Protein AF-A0A537ASD2-F1 (afdb_monomer_lite)

Sequence (137 aa):
MKRSCRAALFAFLVVATAAYAQGSSRTHFLIARPGMPDPNFRETVVLVTHEEGAEATGVIINRPTNRSLAEMLPSERFKPFKEPIFFGGPVAPQGLFAVFQADKFSGAAVTMLPGLYLAVVPDSIDALLNNPPPKIR

Secondary structure (DSSP, 8-state):
-------------------------EEEEEEPPTT---TTTTT-EEEEEE-TTS--EEEESS-EEEEEHHHHS--GGGTT--SEEE---SS-TT---EEEE-S---SSEEEEETTEEEE-SHHHHHHHHHS--SEE-

Structure (mmCIF, N/CA/C/O backbone):
data_AF-A0A537ASD2-F1
#
_entry.id   AF-A0A537ASD2-F1
#
loop_
_atom_site.group_PDB
_atom_site.id
_atom_site.type_symbol
_atom_site.label_atom_id
_atom_site.label_alt_id
_atom_site.label_comp_id
_atom_site.label_asym_id
_atom_site.label_entity_id
_atom_site.label_seq_id
_atom_site.pdbx_PDB_ins_code
_atom_site.Cartn_x
_atom_site.Cartn_y
_atom_site.Cartn_z
_atom_site.occupancy
_atom_site.B_iso_or_equiv
_atom_site.auth_seq_id
_atom_site.auth_comp_id
_atom_site.auth_asym_id
_atom_site.auth_atom_id
_atom_site.pdbx_PDB_model_num
ATOM 1 N N . MET A 1 1 ? 10.906 -2.356 -82.738 1.00 46.78 1 MET A N 1
ATOM 2 C CA . MET A 1 1 ? 10.949 -3.531 -81.837 1.00 46.78 1 MET A CA 1
ATOM 3 C C . MET A 1 1 ? 12.042 -3.322 -80.799 1.00 46.78 1 MET A C 1
ATOM 5 O O . MET A 1 1 ? 13.197 -3.306 -81.192 1.00 46.78 1 MET A O 1
ATOM 9 N N . LYS A 1 2 ? 11.673 -3.096 -79.530 1.00 40.41 2 LYS A N 1
ATOM 10 C CA . LYS A 1 2 ? 12.451 -3.358 -78.297 1.00 40.41 2 LYS A CA 1
ATOM 11 C C . LYS A 1 2 ? 11.605 -2.857 -77.120 1.00 40.41 2 LYS A C 1
ATOM 13 O O . LYS A 1 2 ? 11.564 -1.670 -76.821 1.00 40.41 2 LYS A O 1
ATOM 18 N N . ARG A 1 3 ? 10.829 -3.774 -76.539 1.00 46.44 3 ARG A N 1
ATOM 19 C CA . ARG A 1 3 ? 10.099 -3.579 -75.282 1.00 46.44 3 ARG A CA 1
ATOM 20 C C . ARG A 1 3 ? 11.123 -3.783 -74.167 1.00 46.44 3 ARG A C 1
ATOM 22 O O . ARG A 1 3 ? 11.735 -4.843 -74.139 1.00 46.44 3 ARG A O 1
ATOM 29 N N . SER A 1 4 ? 11.327 -2.808 -73.284 1.00 52.66 4 SER A N 1
ATOM 30 C CA . SER A 1 4 ? 12.098 -3.039 -72.060 1.00 52.66 4 SER A CA 1
ATOM 31 C C . SER A 1 4 ? 11.333 -2.514 -70.859 1.00 52.66 4 SER A C 1
ATOM 33 O O . SER A 1 4 ? 11.207 -1.315 -70.626 1.00 52.66 4 SER A O 1
ATOM 35 N N . CYS A 1 5 ? 10.796 -3.496 -70.151 1.00 46.16 5 CYS A N 1
ATOM 36 C CA . CYS A 1 5 ? 10.162 -3.469 -68.852 1.00 46.16 5 CYS A CA 1
ATOM 37 C C . CYS A 1 5 ? 11.026 -2.702 -67.836 1.00 46.16 5 CYS A C 1
ATOM 39 O O . CYS A 1 5 ? 12.181 -3.060 -67.614 1.00 46.16 5 CYS A O 1
ATOM 41 N N . ARG A 1 6 ? 10.478 -1.655 -67.209 1.00 47.34 6 ARG A N 1
ATOM 42 C CA . ARG A 1 6 ? 11.041 -1.072 -65.985 1.00 47.34 6 ARG A CA 1
ATOM 43 C C . ARG A 1 6 ? 10.291 -1.685 -64.809 1.00 47.34 6 ARG A C 1
ATOM 45 O O . ARG A 1 6 ? 9.137 -1.348 -64.569 1.00 47.34 6 ARG A O 1
ATOM 52 N N . ALA A 1 7 ? 10.935 -2.638 -64.143 1.00 46.59 7 ALA A N 1
ATOM 53 C CA . ALA A 1 7 ? 10.437 -3.240 -62.916 1.00 46.59 7 ALA A CA 1
ATOM 54 C C . ALA A 1 7 ? 10.425 -2.183 -61.801 1.00 46.59 7 ALA A C 1
ATOM 56 O O . ALA A 1 7 ? 11.448 -1.560 -61.516 1.00 46.59 7 ALA A O 1
ATOM 57 N N . ALA A 1 8 ? 9.257 -1.965 -61.201 1.00 53.47 8 ALA A N 1
ATOM 58 C CA . ALA A 1 8 ? 9.104 -1.156 -60.003 1.00 53.47 8 ALA A CA 1
ATOM 59 C C . ALA A 1 8 ? 9.612 -1.966 -58.803 1.00 53.47 8 ALA A C 1
ATOM 61 O O . ALA A 1 8 ? 9.016 -2.976 -58.435 1.00 53.47 8 ALA A O 1
ATOM 62 N N . LEU A 1 9 ? 10.723 -1.536 -58.210 1.00 46.03 9 LEU A N 1
ATOM 63 C CA . LEU A 1 9 ? 11.235 -2.099 -56.967 1.00 46.03 9 LEU A CA 1
ATOM 64 C C . LEU A 1 9 ? 10.634 -1.296 -55.803 1.00 46.03 9 LEU A C 1
ATOM 66 O O . LEU A 1 9 ? 11.193 -0.288 -55.378 1.00 46.03 9 LEU A O 1
ATOM 70 N N . PHE A 1 10 ? 9.457 -1.702 -55.325 1.00 47.62 10 PHE A N 1
ATOM 71 C CA . PHE A 1 10 ? 8.917 -1.210 -54.056 1.00 47.62 10 PHE A CA 1
ATOM 72 C C . PHE A 1 10 ? 9.695 -1.881 -52.920 1.00 47.62 10 PHE A C 1
ATOM 74 O O . PHE A 1 10 ? 9.474 -3.049 -52.605 1.00 47.62 10 PHE A O 1
ATOM 81 N N . ALA A 1 11 ? 10.637 -1.152 -52.324 1.00 50.00 11 ALA A N 1
ATOM 82 C CA . ALA A 1 11 ? 11.301 -1.572 -51.099 1.00 50.00 11 ALA A CA 1
ATOM 83 C C . ALA A 1 11 ? 10.297 -1.477 -49.939 1.00 50.00 11 ALA A C 1
ATOM 85 O O . ALA A 1 11 ? 10.040 -0.400 -49.404 1.00 50.00 11 ALA A O 1
ATOM 86 N N . PHE A 1 12 ? 9.689 -2.607 -49.582 1.00 47.50 12 PHE A N 1
ATOM 87 C CA . PHE A 1 12 ? 8.867 -2.731 -48.383 1.00 47.50 12 PHE A CA 1
ATOM 88 C C . PHE A 1 12 ? 9.813 -2.789 -47.176 1.00 47.50 12 PHE A C 1
ATOM 90 O O . PHE A 1 12 ? 10.392 -3.830 -46.869 1.00 47.50 12 PHE A O 1
ATOM 97 N N . LEU A 1 13 ? 10.035 -1.645 -46.530 1.00 53.75 13 LEU A N 1
ATOM 98 C CA . LEU A 1 13 ? 10.796 -1.570 -45.288 1.00 53.75 13 LEU A CA 1
ATOM 99 C C . LEU A 1 13 ? 9.909 -2.132 -44.172 1.00 53.75 13 LEU A C 1
ATOM 101 O O . LEU A 1 13 ? 9.059 -1.435 -43.623 1.00 53.75 13 LEU A O 1
ATOM 105 N N . VAL A 1 14 ? 10.054 -3.427 -43.890 1.00 52.94 14 VAL A N 1
ATOM 106 C CA . VAL A 1 14 ? 9.419 -4.069 -42.737 1.00 52.94 14 VAL A CA 1
ATOM 107 C C . VAL A 1 14 ? 10.034 -3.445 -41.487 1.00 52.94 14 VAL A C 1
ATOM 109 O O . VAL A 1 14 ? 11.154 -3.771 -41.100 1.00 52.94 14 VAL A O 1
ATOM 112 N N . VAL A 1 15 ? 9.316 -2.504 -40.875 1.00 55.97 15 VAL A N 1
ATOM 113 C CA . VAL A 1 15 ? 9.634 -2.005 -39.537 1.00 55.97 15 VAL A CA 1
ATOM 114 C C . VAL A 1 15 ? 9.416 -3.177 -38.586 1.00 55.97 15 VAL A C 1
ATOM 116 O O . VAL A 1 15 ? 8.282 -3.522 -38.262 1.00 55.97 15 VAL A O 1
ATOM 119 N N . ALA A 1 16 ? 10.504 -3.836 -38.188 1.00 51.69 16 ALA A N 1
ATOM 120 C CA . ALA A 1 16 ? 10.473 -4.831 -37.132 1.00 51.69 16 ALA A CA 1
ATOM 121 C C . ALA A 1 16 ? 10.084 -4.117 -35.833 1.00 51.69 16 ALA A C 1
ATOM 123 O O . ALA A 1 16 ? 10.910 -3.485 -35.177 1.00 51.69 16 ALA A O 1
ATOM 124 N N . THR A 1 17 ? 8.806 -4.181 -35.470 1.00 53.69 17 THR A N 1
ATOM 125 C CA . THR A 1 17 ? 8.381 -3.860 -34.114 1.00 53.69 17 THR A CA 1
ATOM 126 C C . THR A 1 17 ? 9.008 -4.913 -33.214 1.00 53.69 17 THR A C 1
ATOM 128 O O . THR A 1 17 ? 8.551 -6.057 -33.187 1.00 53.69 17 THR A O 1
ATOM 131 N N . ALA A 1 18 ? 10.085 -4.554 -32.517 1.00 53.31 18 ALA A N 1
ATOM 132 C CA . ALA A 1 18 ? 10.546 -5.324 -31.378 1.00 53.31 18 ALA A CA 1
ATOM 133 C C . ALA A 1 18 ? 9.368 -5.395 -30.400 1.00 53.31 18 ALA A C 1
ATOM 135 O O . ALA A 1 18 ? 9.037 -4.418 -29.728 1.00 53.31 18 ALA A O 1
ATOM 136 N N . ALA A 1 19 ? 8.673 -6.531 -30.389 1.00 49.62 19 ALA A N 1
ATOM 137 C CA . ALA A 1 19 ? 7.770 -6.865 -29.313 1.00 49.62 19 ALA A CA 1
ATOM 138 C C . ALA A 1 19 ? 8.660 -6.979 -28.077 1.00 49.62 19 ALA A C 1
ATOM 140 O O . ALA A 1 19 ? 9.375 -7.965 -27.912 1.00 49.62 19 ALA A O 1
ATOM 141 N N . TYR A 1 20 ? 8.694 -5.922 -27.264 1.00 44.59 20 TYR A N 1
ATOM 142 C CA . TYR A 1 20 ? 9.254 -6.007 -25.927 1.00 44.59 20 TYR A CA 1
ATOM 143 C C . TYR A 1 20 ? 8.546 -7.175 -25.258 1.00 44.59 20 TYR A C 1
ATOM 145 O O . TYR A 1 20 ? 7.329 -7.124 -25.065 1.00 44.59 20 TYR A O 1
ATOM 153 N N . ALA A 1 21 ? 9.296 -8.239 -24.975 1.00 47.03 21 ALA A N 1
ATOM 154 C CA . ALA A 1 21 ? 8.838 -9.296 -24.102 1.00 47.03 21 ALA A CA 1
ATOM 155 C C . ALA A 1 21 ? 8.421 -8.606 -22.804 1.00 47.03 21 ALA A C 1
ATOM 157 O O . ALA A 1 21 ? 9.257 -8.118 -22.049 1.00 47.03 21 ALA A O 1
ATOM 158 N N . GLN A 1 22 ? 7.114 -8.462 -22.605 1.00 53.41 22 GLN A N 1
ATOM 159 C CA . GLN A 1 22 ? 6.586 -8.119 -21.303 1.00 53.41 22 GLN A CA 1
ATOM 160 C C . GLN A 1 22 ? 6.948 -9.325 -20.443 1.00 53.41 22 GLN A C 1
ATOM 162 O O . GLN A 1 22 ? 6.395 -10.406 -20.656 1.00 53.41 22 GLN A O 1
ATOM 167 N N . GLY A 1 23 ? 7.944 -9.174 -19.565 1.00 55.97 23 GLY A N 1
ATOM 168 C CA . GLY A 1 23 ? 8.212 -10.160 -18.527 1.00 55.97 23 GLY A CA 1
ATOM 169 C C . GLY A 1 23 ? 6.874 -10.506 -17.889 1.00 55.97 23 GLY A C 1
ATOM 170 O O . GLY A 1 23 ? 6.109 -9.614 -17.519 1.00 55.97 23 GLY A O 1
ATOM 171 N N . SER A 1 24 ? 6.516 -11.788 -17.890 1.00 61.75 24 SER A N 1
ATOM 172 C CA . SER A 1 24 ? 5.211 -12.226 -17.405 1.00 61.75 24 SER A CA 1
ATOM 173 C C . SER A 1 24 ? 5.197 -12.107 -15.881 1.00 61.75 24 SER A C 1
ATOM 175 O O . SER A 1 24 ? 5.379 -13.111 -15.191 1.00 61.75 24 SER A O 1
ATOM 177 N N . SER A 1 25 ? 4.982 -10.905 -15.338 1.00 68.00 25 SER A N 1
ATOM 178 C CA . SER A 1 25 ? 4.753 -10.762 -13.904 1.00 68.00 25 SER A CA 1
ATOM 179 C C . SER A 1 25 ? 3.436 -11.450 -13.552 1.00 68.00 25 SER A C 1
ATOM 181 O O . SER A 1 25 ? 2.400 -11.265 -14.200 1.00 68.00 25 SER A O 1
ATOM 183 N N . ARG A 1 26 ? 3.489 -12.345 -12.566 1.00 86.25 26 ARG A N 1
ATOM 184 C CA . ARG A 1 26 ? 2.307 -13.059 -12.090 1.00 86.25 26 ARG A CA 1
ATOM 185 C C . ARG A 1 26 ? 1.819 -12.401 -10.819 1.00 86.25 26 ARG A C 1
ATOM 187 O O . ARG A 1 26 ? 2.432 -12.557 -9.762 1.00 86.25 26 ARG A O 1
ATOM 194 N N . THR A 1 27 ? 0.684 -11.727 -10.928 1.00 93.25 27 THR A N 1
ATOM 195 C CA . THR A 1 27 ? 0.063 -11.046 -9.796 1.00 93.25 27 THR A CA 1
ATOM 196 C C . THR A 1 27 ? -1.124 -11.824 -9.267 1.00 93.25 27 THR A C 1
ATOM 198 O O . THR A 1 27 ? -1.999 -12.243 -10.022 1.00 93.25 27 THR A O 1
ATOM 201 N N . HIS A 1 28 ? -1.152 -12.009 -7.953 1.00 94.75 28 HIS A N 1
ATOM 202 C CA . HIS A 1 28 ? -2.179 -12.759 -7.249 1.00 94.75 28 HIS A CA 1
ATOM 203 C C . HIS A 1 28 ? -2.673 -11.980 -6.035 1.00 94.75 28 HIS A C 1
ATOM 205 O O . HIS A 1 28 ? -1.915 -11.267 -5.376 1.00 94.75 28 HIS A O 1
A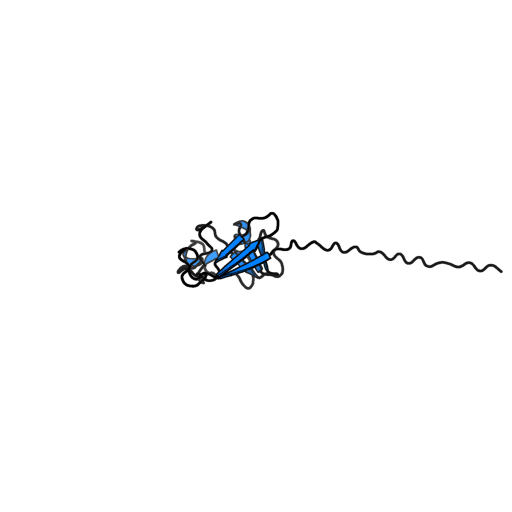TOM 211 N N . PHE A 1 29 ? -3.943 -12.188 -5.701 1.00 96.31 29 PHE A N 1
ATOM 212 C CA . PHE A 1 29 ? -4.461 -11.871 -4.378 1.00 96.31 29 PHE A CA 1
ATOM 213 C C . PHE A 1 29 ? -4.389 -13.125 -3.513 1.00 96.31 29 PHE A C 1
ATOM 215 O O . PHE A 1 29 ? -4.984 -14.150 -3.846 1.00 96.31 29 PHE A O 1
ATOM 222 N N . LEU A 1 30 ? -3.680 -13.040 -2.394 1.00 97.06 30 LEU A N 1
ATOM 223 C CA . LEU A 1 30 ? -3.695 -14.068 -1.363 1.00 97.06 30 LEU A CA 1
ATOM 224 C C . LEU A 1 30 ? -4.722 -13.668 -0.309 1.00 97.06 30 LEU A C 1
ATOM 226 O O . LEU A 1 30 ? -4.567 -12.650 0.365 1.00 97.06 30 LEU A O 1
ATOM 230 N N . ILE A 1 31 ? -5.782 -14.463 -0.184 1.00 98.12 31 ILE A N 1
ATOM 231 C CA . ILE A 1 31 ? -6.855 -14.232 0.784 1.00 98.12 31 ILE A CA 1
ATOM 232 C C . ILE A 1 31 ? -6.642 -15.176 1.961 1.00 98.12 31 ILE A C 1
ATOM 234 O O . ILE A 1 31 ? -6.595 -16.397 1.795 1.00 98.12 31 ILE A O 1
ATOM 238 N N . ALA A 1 32 ? -6.518 -14.608 3.157 1.00 98.06 32 ALA A N 1
ATOM 239 C CA . ALA A 1 32 ? -6.398 -15.388 4.373 1.00 98.06 32 ALA A CA 1
ATOM 240 C C . ALA A 1 32 ? -7.661 -16.223 4.598 1.00 98.06 32 ALA A C 1
ATOM 242 O O . ALA A 1 32 ? -8.785 -15.715 4.574 1.00 98.06 32 ALA A O 1
ATOM 243 N N . ARG A 1 33 ? -7.475 -17.518 4.859 1.00 97.56 33 ARG A N 1
ATOM 244 C CA . ARG A 1 33 ? -8.589 -18.389 5.239 1.00 97.56 33 ARG A CA 1
ATOM 245 C C . ARG A 1 33 ? -9.177 -17.960 6.596 1.00 97.56 33 ARG A C 1
ATOM 247 O O . ARG A 1 33 ? -8.417 -17.503 7.460 1.00 97.56 33 ARG A O 1
ATOM 254 N N . PRO A 1 34 ? -10.481 -18.181 6.841 1.00 96.31 34 PRO A N 1
ATOM 255 C CA . PRO A 1 34 ? -11.059 -18.022 8.173 1.00 96.31 34 PRO A CA 1
ATOM 256 C C . PRO A 1 34 ? -10.277 -18.826 9.223 1.00 96.31 34 PRO A C 1
ATOM 258 O O . PRO A 1 34 ? -9.888 -19.969 8.976 1.00 96.31 34 PRO A O 1
ATOM 261 N N . GLY A 1 35 ? -10.012 -18.220 10.383 1.00 95.06 35 GLY A N 1
ATOM 262 C CA . GLY A 1 35 ? -9.246 -18.858 11.460 1.00 95.06 35 GLY A CA 1
ATOM 263 C C . GLY A 1 35 ? -7.745 -19.023 11.184 1.00 95.06 35 GLY A C 1
ATOM 264 O O . GLY A 1 35 ? -7.101 -19.856 11.819 1.00 95.06 35 GLY A O 1
ATOM 265 N N . MET A 1 36 ? -7.164 -18.276 10.234 1.00 97.06 36 MET A N 1
ATOM 266 C CA . MET A 1 36 ? -5.710 -18.239 10.038 1.00 97.06 36 MET A CA 1
ATOM 267 C C . MET A 1 36 ? -4.994 -17.849 11.351 1.00 97.06 36 MET A C 1
ATOM 269 O O . MET A 1 36 ? -5.257 -16.765 11.873 1.00 97.06 36 MET A O 1
ATOM 273 N N . PRO A 1 37 ? -4.106 -18.712 11.893 1.00 96.31 37 PRO A N 1
ATOM 274 C CA . PRO A 1 37 ? -3.543 -18.520 13.230 1.00 96.31 37 PRO A CA 1
ATOM 275 C C . PRO A 1 37 ? -2.414 -17.487 13.272 1.00 96.31 37 PRO A C 1
ATOM 277 O O . PRO A 1 37 ? -2.135 -16.945 14.339 1.00 96.31 37 PRO A O 1
ATOM 280 N N . ASP A 1 38 ? -1.761 -17.214 12.138 1.00 96.56 38 ASP A N 1
ATOM 281 C CA . ASP A 1 38 ? -0.685 -16.227 12.081 1.00 96.56 38 ASP A CA 1
ATOM 282 C C . ASP A 1 38 ? -1.257 -14.815 12.306 1.00 96.56 38 ASP A C 1
ATOM 284 O O . ASP A 1 38 ? -2.051 -14.332 11.487 1.00 96.56 38 ASP A O 1
ATOM 288 N N . PRO A 1 39 ? -0.861 -14.118 13.387 1.00 94.62 39 PRO A N 1
ATOM 289 C CA . PRO A 1 39 ? -1.380 -12.793 13.691 1.00 94.62 39 PRO A CA 1
ATOM 290 C C . PRO A 1 39 ? -1.035 -11.750 12.623 1.00 94.62 39 PRO A C 1
ATOM 292 O O . PRO A 1 39 ? -1.776 -10.774 12.490 1.00 94.62 39 PRO A O 1
ATOM 295 N N . ASN A 1 40 ? 0.034 -11.951 11.849 1.00 95.19 40 ASN A N 1
ATOM 296 C CA . ASN A 1 40 ? 0.429 -11.055 10.768 1.00 95.19 40 ASN A CA 1
ATOM 297 C C . ASN A 1 40 ? -0.498 -11.173 9.557 1.00 95.19 40 ASN A C 1
ATOM 299 O O . ASN A 1 40 ? -0.677 -10.185 8.852 1.00 95.19 40 ASN A O 1
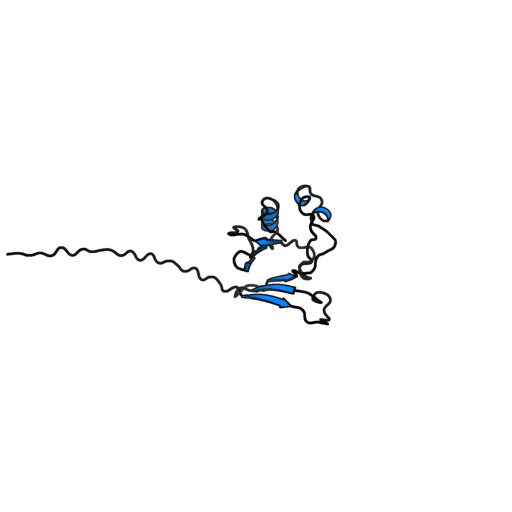ATOM 303 N N . PHE A 1 41 ? -1.141 -12.323 9.340 1.00 96.62 41 PHE A N 1
ATOM 304 C CA . PHE A 1 41 ? -1.924 -12.595 8.126 1.00 96.62 41 PHE A CA 1
ATOM 305 C C . PHE A 1 41 ? -3.386 -12.974 8.387 1.00 96.62 41 PHE A C 1
ATOM 307 O O . PHE A 1 41 ? -4.146 -13.179 7.446 1.00 96.62 41 PHE A O 1
ATOM 314 N N . ARG A 1 42 ? -3.844 -13.021 9.643 1.00 96.81 42 ARG A N 1
ATOM 315 C CA . ARG A 1 42 ? -5.279 -13.184 9.922 1.00 96.81 42 ARG A CA 1
ATOM 316 C C . ARG A 1 42 ? -6.104 -12.090 9.243 1.00 96.81 42 ARG A C 1
ATOM 318 O O . ARG A 1 42 ? -5.768 -10.906 9.332 1.00 96.81 42 ARG A O 1
ATOM 325 N N . GLU A 1 43 ? -7.170 -12.515 8.567 1.00 96.69 43 GLU A N 1
ATOM 326 C CA . GLU A 1 43 ? -8.136 -11.638 7.891 1.00 96.69 43 GLU A CA 1
ATOM 327 C C . GLU A 1 43 ? -7.508 -10.706 6.834 1.00 96.69 43 GLU A C 1
ATOM 329 O O . GLU A 1 43 ? -8.088 -9.682 6.482 1.00 96.69 43 GLU A O 1
ATOM 334 N N . THR A 1 44 ? -6.322 -11.032 6.303 1.00 98.25 44 THR A N 1
ATOM 335 C CA . THR A 1 44 ? -5.664 -10.192 5.292 1.00 98.25 44 THR A CA 1
ATOM 336 C C . THR A 1 44 ? -6.021 -10.573 3.868 1.00 98.25 44 THR A C 1
ATOM 338 O O . THR A 1 44 ? -6.174 -11.749 3.537 1.00 98.25 44 THR A O 1
ATOM 341 N N . VAL A 1 45 ? -6.002 -9.566 3.006 1.00 97.94 45 VAL A N 1
ATOM 342 C CA . VAL A 1 45 ? -5.819 -9.700 1.565 1.00 97.94 45 VAL A CA 1
ATOM 343 C C . VAL A 1 45 ? -4.441 -9.138 1.233 1.00 97.94 45 VAL A C 1
ATOM 345 O O . VAL A 1 45 ? -4.163 -7.970 1.515 1.00 97.94 45 VAL A O 1
ATOM 348 N N . VAL A 1 46 ? -3.578 -9.969 0.651 1.00 97.19 46 VAL A N 1
ATOM 349 C CA . VAL A 1 46 ? -2.230 -9.582 0.216 1.00 97.19 46 VAL A CA 1
ATOM 350 C C . VAL A 1 46 ? -2.204 -9.524 -1.303 1.00 97.19 46 VAL A C 1
ATOM 352 O O . VAL A 1 46 ? -2.544 -10.505 -1.960 1.00 97.19 46 VAL A O 1
ATOM 355 N N . LEU A 1 47 ? -1.790 -8.395 -1.865 1.00 96.38 47 LEU A N 1
ATOM 356 C CA . LEU A 1 47 ? -1.488 -8.282 -3.287 1.00 96.38 47 LEU A CA 1
ATOM 357 C C . LEU A 1 47 ? -0.020 -8.657 -3.493 1.00 96.38 47 LEU A C 1
ATOM 359 O O . LEU A 1 47 ? 0.855 -7.986 -2.951 1.00 96.38 47 LEU A O 1
ATOM 363 N N . VAL A 1 48 ? 0.240 -9.725 -4.246 1.00 95.12 48 VAL A N 1
ATOM 364 C CA . VAL A 1 48 ? 1.583 -10.267 -4.489 1.00 95.12 48 VAL A CA 1
ATOM 365 C C . VAL A 1 48 ? 1.880 -10.252 -5.974 1.00 95.12 48 VAL A C 1
ATOM 367 O O . VAL A 1 48 ? 1.058 -10.714 -6.757 1.00 95.12 48 VAL A O 1
ATOM 370 N N . THR A 1 49 ? 3.060 -9.776 -6.352 1.00 92.88 49 THR A N 1
ATOM 371 C CA . THR A 1 49 ? 3.601 -9.873 -7.710 1.00 92.88 49 THR A CA 1
ATOM 372 C C . THR A 1 49 ? 4.952 -10.574 -7.679 1.00 92.88 49 THR A C 1
ATOM 374 O O . THR A 1 49 ? 5.722 -10.436 -6.726 1.00 92.88 49 THR A O 1
ATOM 377 N N . HIS A 1 50 ? 5.225 -11.360 -8.712 1.00 88.69 50 HIS A N 1
ATOM 378 C CA . HIS A 1 50 ? 6.499 -12.036 -8.902 1.00 88.69 50 HIS A CA 1
ATOM 379 C C . HIS A 1 50 ? 6.856 -12.016 -10.385 1.00 88.69 50 HIS A C 1
ATOM 381 O O . HIS A 1 50 ? 6.066 -12.450 -11.228 1.00 88.69 50 HIS A O 1
ATOM 387 N N . GLU A 1 51 ? 8.051 -11.523 -10.679 1.00 82.94 51 GLU A N 1
ATOM 388 C CA . GLU A 1 51 ? 8.689 -11.616 -11.987 1.00 82.94 51 GLU A CA 1
ATOM 389 C C . GLU A 1 51 ? 9.732 -12.738 -11.955 1.00 82.94 51 GLU A C 1
ATOM 391 O O . GLU A 1 51 ? 10.348 -12.994 -10.921 1.00 82.94 51 GLU A O 1
ATOM 396 N N . GLU A 1 52 ? 9.918 -13.440 -13.072 1.00 79.25 52 GLU A N 1
ATOM 397 C CA . GLU A 1 52 ? 10.899 -14.524 -13.143 1.00 79.25 52 GLU A CA 1
ATOM 398 C C . GLU A 1 52 ? 12.315 -14.006 -12.852 1.00 79.25 52 GLU A C 1
ATOM 400 O O . GLU A 1 52 ? 12.802 -13.086 -13.502 1.00 79.25 52 GLU A O 1
ATOM 405 N N . GLY A 1 53 ? 12.982 -14.612 -11.865 1.00 78.50 53 GLY A N 1
ATOM 406 C CA . GLY A 1 53 ? 14.325 -14.207 -11.437 1.00 78.50 53 GLY A CA 1
ATOM 407 C C . GLY A 1 53 ? 14.358 -13.056 -10.425 1.00 78.50 53 GLY A C 1
ATOM 408 O O . GLY A 1 53 ? 15.449 -12.666 -10.014 1.00 78.50 53 GLY A O 1
ATOM 409 N N . ALA A 1 54 ? 13.201 -12.546 -9.993 1.00 80.19 54 ALA A N 1
ATOM 410 C CA . ALA A 1 54 ? 13.080 -11.556 -8.926 1.00 80.19 54 ALA A CA 1
ATOM 411 C C . ALA A 1 54 ? 12.446 -12.158 -7.663 1.00 80.19 54 ALA A C 1
ATOM 413 O O . ALA A 1 54 ? 11.786 -13.195 -7.700 1.00 80.19 54 ALA A O 1
ATOM 414 N N . GLU A 1 55 ? 12.618 -11.491 -6.522 1.00 83.62 55 GLU A N 1
ATOM 415 C CA . GLU A 1 55 ? 11.902 -11.868 -5.304 1.00 83.62 55 GLU A CA 1
ATOM 416 C C . GLU A 1 55 ? 10.417 -11.500 -5.407 1.00 83.62 55 GLU A C 1
ATOM 418 O O . GLU A 1 55 ? 10.038 -10.443 -5.924 1.00 83.62 55 GLU A O 1
ATOM 423 N N . ALA A 1 56 ? 9.554 -12.372 -4.883 1.00 88.62 56 ALA A N 1
ATOM 424 C CA . ALA A 1 56 ? 8.135 -12.071 -4.786 1.00 88.62 56 ALA A CA 1
ATOM 425 C C . ALA A 1 56 ? 7.921 -10.892 -3.829 1.00 88.62 56 ALA A 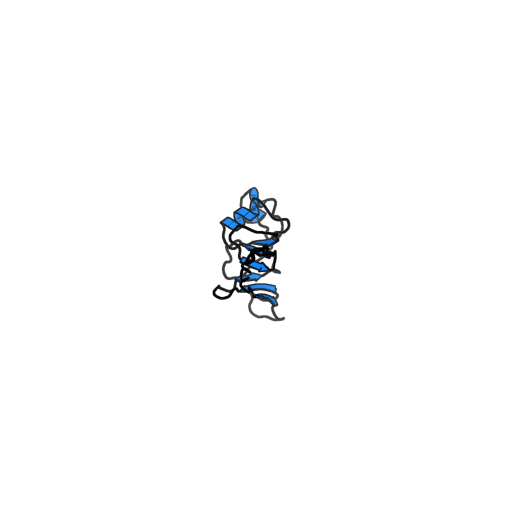C 1
ATOM 427 O O . ALA A 1 56 ? 8.359 -10.917 -2.680 1.00 88.62 56 ALA A O 1
ATOM 428 N N . THR A 1 57 ? 7.204 -9.874 -4.294 1.00 91.69 57 THR A N 1
ATOM 429 C CA . THR A 1 57 ? 6.884 -8.685 -3.504 1.00 91.69 57 THR A CA 1
ATOM 430 C C . THR A 1 57 ? 5.400 -8.686 -3.173 1.00 91.69 57 THR A C 1
ATOM 432 O O . THR A 1 57 ? 4.565 -8.873 -4.059 1.00 91.69 57 THR A O 1
ATOM 435 N N . GLY A 1 58 ? 5.063 -8.474 -1.900 1.00 93.06 58 GLY A N 1
ATOM 436 C CA . GLY A 1 58 ? 3.688 -8.511 -1.414 1.00 93.06 58 GLY A CA 1
ATOM 437 C C . GLY A 1 58 ? 3.366 -7.385 -0.441 1.00 93.06 58 GLY A C 1
ATOM 438 O O . GLY A 1 58 ? 4.204 -7.019 0.379 1.00 93.06 58 GLY A O 1
ATOM 439 N N . VAL A 1 59 ? 2.139 -6.867 -0.512 1.00 95.81 59 VAL A N 1
ATOM 440 C CA . VAL A 1 59 ? 1.626 -5.841 0.406 1.00 95.81 59 VAL A CA 1
ATOM 441 C C . VAL A 1 59 ? 0.208 -6.180 0.864 1.00 95.81 59 VAL A C 1
ATOM 443 O O . VAL A 1 59 ? -0.643 -6.574 0.062 1.00 95.81 59 VAL A O 1
ATOM 446 N N . ILE A 1 60 ? -0.057 -6.056 2.165 1.00 97.06 60 ILE A N 1
ATOM 447 C CA . ILE A 1 60 ? -1.404 -6.183 2.737 1.00 97.06 60 ILE A CA 1
ATOM 448 C C . ILE A 1 60 ? -2.207 -4.922 2.390 1.00 97.06 60 ILE A C 1
ATOM 450 O O . ILE A 1 60 ? -1.798 -3.811 2.718 1.00 97.06 60 ILE A O 1
ATOM 454 N N . ILE A 1 61 ? -3.375 -5.091 1.763 1.00 95.88 61 ILE A N 1
ATOM 455 C CA . ILE A 1 61 ? -4.178 -3.974 1.219 1.00 95.88 61 ILE A CA 1
ATOM 456 C C . ILE A 1 61 ? -5.471 -3.685 1.990 1.00 95.88 61 ILE A C 1
ATOM 458 O O . ILE A 1 61 ? -6.218 -2.782 1.626 1.00 95.88 61 ILE A O 1
ATOM 462 N N . ASN A 1 62 ? -5.774 -4.450 3.040 1.00 96.88 62 ASN A N 1
ATOM 463 C CA . ASN A 1 62 ? -7.037 -4.350 3.781 1.00 96.88 62 ASN A CA 1
ATOM 464 C C . ASN A 1 62 ? -6.849 -4.170 5.296 1.00 96.88 62 ASN A C 1
ATOM 466 O O . ASN A 1 62 ? -7.757 -4.468 6.068 1.00 96.88 62 ASN A O 1
ATOM 470 N N . ARG A 1 63 ? -5.676 -3.697 5.730 1.00 96.25 63 ARG A N 1
ATOM 471 C CA . ARG A 1 63 ? -5.374 -3.469 7.146 1.00 96.25 63 ARG A CA 1
ATOM 472 C C . ARG A 1 63 ? -4.999 -2.006 7.406 1.00 96.25 63 ARG A C 1
ATOM 474 O O . ARG A 1 63 ? -3.808 -1.698 7.498 1.00 96.25 63 ARG A O 1
ATOM 481 N N . PRO A 1 64 ? -5.990 -1.102 7.506 1.00 96.19 64 PRO A N 1
ATOM 482 C CA . PRO A 1 64 ? -5.727 0.277 7.884 1.00 96.19 64 PRO A CA 1
ATOM 483 C C . PRO A 1 64 ? -5.187 0.342 9.316 1.00 96.19 64 PRO A C 1
ATOM 485 O O . PRO A 1 64 ? -5.537 -0.464 10.180 1.00 96.19 64 PRO A O 1
ATOM 488 N N . THR A 1 65 ? -4.322 1.315 9.560 1.00 94.06 65 THR A N 1
ATOM 489 C CA . THR A 1 65 ? -3.870 1.690 10.900 1.00 94.06 65 THR A CA 1
ATOM 490 C C . THR A 1 65 ? -4.764 2.798 11.464 1.00 94.06 65 THR A C 1
ATOM 492 O O . THR A 1 65 ? -5.678 3.276 10.800 1.00 94.06 65 THR A O 1
ATOM 495 N N . ASN A 1 66 ? -4.492 3.243 12.691 1.00 95.12 66 ASN A N 1
ATOM 496 C CA . ASN A 1 66 ? -5.201 4.374 13.305 1.00 95.12 66 ASN A CA 1
ATOM 497 C C . ASN A 1 66 ? -4.469 5.710 13.109 1.00 95.12 66 ASN A C 1
ATOM 499 O O . ASN A 1 66 ? -4.748 6.665 13.828 1.00 95.12 66 ASN A O 1
ATOM 503 N N . ARG A 1 67 ? -3.477 5.759 12.214 1.00 93.81 67 ARG A N 1
ATOM 504 C CA . ARG A 1 67 ? -2.613 6.920 11.998 1.00 93.81 67 ARG A CA 1
ATOM 505 C C . ARG A 1 67 ? -2.591 7.279 10.521 1.00 93.81 67 ARG A C 1
ATOM 507 O O . ARG A 1 67 ? -2.610 6.402 9.659 1.00 93.81 67 ARG A O 1
ATOM 514 N N . SER A 1 68 ? -2.525 8.570 10.237 1.00 93.88 68 SER A N 1
ATOM 515 C CA . SER A 1 68 ? -2.298 9.088 8.888 1.00 93.88 68 SER A CA 1
ATOM 516 C C . SER A 1 68 ? -0.832 9.474 8.689 1.00 93.88 68 SER A C 1
ATOM 518 O O . SER A 1 68 ? -0.082 9.633 9.658 1.00 93.88 68 SER A O 1
ATOM 520 N N . LEU A 1 69 ? -0.411 9.663 7.436 1.00 90.50 69 LEU A N 1
ATOM 521 C CA . LEU A 1 69 ? 0.952 10.117 7.137 1.00 90.50 69 LEU A CA 1
ATOM 522 C C . LEU A 1 69 ? 1.213 11.508 7.740 1.00 90.50 69 LEU A C 1
ATOM 524 O O . LEU A 1 69 ? 2.301 11.764 8.255 1.00 90.50 69 LEU A O 1
ATOM 528 N N . ALA A 1 70 ? 0.186 12.367 7.745 1.00 92.25 70 ALA A N 1
ATOM 529 C CA . ALA A 1 70 ? 0.214 13.684 8.374 1.00 92.25 70 ALA A CA 1
AT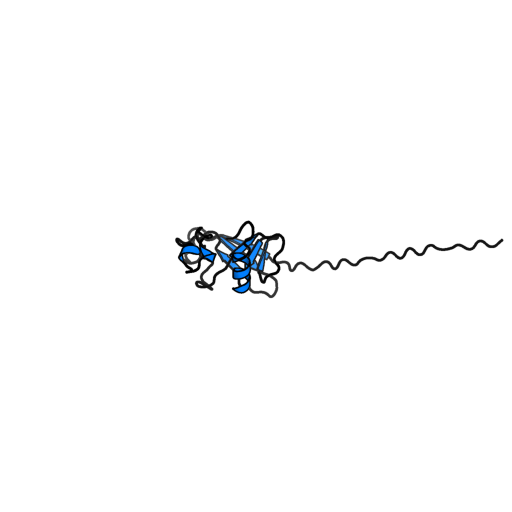OM 530 C C . ALA A 1 70 ? 0.490 13.637 9.889 1.00 92.25 70 ALA A C 1
ATOM 532 O O . ALA A 1 70 ? 1.078 14.569 10.430 1.00 92.25 70 ALA A O 1
ATOM 533 N N . GLU A 1 71 ? 0.060 12.577 10.580 1.00 93.00 71 GLU A N 1
ATOM 534 C CA . GLU A 1 71 ? 0.295 12.403 12.020 1.00 93.00 71 GLU A CA 1
ATOM 535 C C . GLU A 1 71 ? 1.657 11.787 12.336 1.00 93.00 71 GLU A C 1
ATOM 537 O O . GLU A 1 71 ? 2.222 12.052 13.396 1.00 93.00 71 GLU A O 1
ATOM 542 N N . MET A 1 72 ? 2.163 10.922 11.454 1.00 88.88 72 MET A N 1
ATOM 543 C CA . MET A 1 72 ? 3.372 10.142 11.719 1.00 88.88 72 MET A CA 1
ATOM 544 C C . MET A 1 72 ? 4.659 10.880 11.374 1.00 88.88 72 MET A C 1
ATOM 546 O O . MET A 1 72 ? 5.688 10.613 11.993 1.00 88.88 72 MET A O 1
ATOM 550 N N . LEU A 1 73 ? 4.624 11.781 10.391 1.00 86.69 73 LEU A N 1
ATOM 551 C CA . LEU A 1 73 ? 5.821 12.444 9.891 1.00 86.69 73 LEU A CA 1
ATOM 552 C C . LEU A 1 73 ? 5.735 13.972 10.070 1.00 86.69 73 LEU A C 1
ATOM 554 O O . LEU A 1 73 ? 4.780 14.591 9.602 1.00 86.69 73 LEU A O 1
ATOM 558 N N . PRO A 1 74 ? 6.745 14.618 10.684 1.00 80.88 74 PRO A N 1
ATOM 559 C CA . PRO A 1 74 ? 6.661 16.006 11.155 1.00 80.88 74 PRO A CA 1
ATOM 560 C C . PRO A 1 74 ? 6.859 17.077 10.059 1.00 80.88 74 PRO A C 1
ATOM 562 O O . PRO A 1 74 ? 7.478 18.107 10.306 1.00 80.88 74 PRO A O 1
ATOM 565 N N . SER A 1 75 ? 6.359 16.872 8.836 1.00 86.62 75 SER A N 1
ATOM 566 C CA . SER A 1 75 ? 6.563 17.807 7.715 1.00 86.62 75 SER A CA 1
ATOM 567 C C . SER A 1 75 ? 5.256 18.347 7.139 1.00 86.62 75 SER A C 1
ATOM 569 O O . SER A 1 75 ? 4.302 17.603 6.913 1.00 86.62 75 SER A O 1
ATOM 571 N N . GLU A 1 76 ? 5.255 19.641 6.801 1.00 85.56 76 GLU A N 1
ATOM 572 C CA . GLU A 1 76 ? 4.155 20.328 6.109 1.00 85.56 76 GLU A CA 1
ATOM 573 C C . GLU A 1 76 ? 3.723 19.608 4.824 1.00 85.56 76 GLU A C 1
ATOM 575 O O . GLU A 1 76 ? 2.534 19.570 4.509 1.00 85.56 76 GLU A O 1
ATOM 580 N N . ARG A 1 77 ? 4.670 18.962 4.125 1.00 83.81 77 ARG A N 1
ATOM 581 C CA . ARG A 1 77 ? 4.401 18.225 2.880 1.00 83.81 77 ARG A CA 1
ATOM 582 C C . ARG A 1 77 ? 3.448 17.042 3.064 1.00 83.81 77 ARG A C 1
ATOM 584 O O . ARG A 1 77 ? 2.795 16.637 2.110 1.00 83.81 77 ARG A O 1
ATOM 591 N N . PHE A 1 78 ? 3.341 16.497 4.278 1.00 87.44 78 PHE A N 1
ATOM 592 C CA . PHE A 1 78 ? 2.484 15.344 4.560 1.00 87.44 78 PHE A CA 1
ATOM 593 C C . PHE A 1 78 ? 1.082 15.728 5.044 1.00 87.44 78 PHE A C 1
ATOM 595 O O . PHE A 1 78 ? 0.196 14.878 5.058 1.00 87.44 78 PHE A O 1
ATOM 602 N N . LYS A 1 79 ? 0.835 17.002 5.383 1.00 88.12 79 LYS A N 1
ATOM 603 C CA . LYS A 1 79 ? -0.470 17.483 5.880 1.00 88.12 79 LYS A CA 1
ATOM 604 C C . LYS A 1 79 ? -1.681 17.169 4.988 1.00 88.12 79 LYS A C 1
ATOM 606 O O . LYS A 1 79 ? -2.770 17.004 5.549 1.00 88.12 79 LYS A O 1
ATOM 611 N N . PRO A 1 80 ? -1.564 17.101 3.646 1.00 88.00 80 PRO A N 1
ATOM 612 C CA . PRO A 1 80 ? -2.684 16.700 2.794 1.00 88.00 80 PRO A CA 1
ATOM 613 C C . PRO A 1 80 ? -3.102 15.230 2.971 1.00 88.00 80 PRO A C 1
ATOM 615 O O . PRO A 1 80 ? -4.263 14.893 2.753 1.00 88.00 80 PRO A O 1
ATOM 618 N N . PHE A 1 81 ? -2.189 14.357 3.405 1.00 88.69 81 PHE A N 1
ATOM 619 C CA . PHE A 1 81 ? -2.393 12.910 3.501 1.00 88.69 81 PHE A CA 1
ATOM 620 C C . PHE A 1 81 ? -2.978 12.526 4.865 1.00 88.69 81 PHE A C 1
ATOM 622 O O . PHE A 1 81 ? -2.285 12.030 5.755 1.00 88.69 81 PHE A O 1
ATOM 629 N N . LYS A 1 82 ? -4.276 12.803 5.026 1.00 91.50 82 LYS A N 1
ATOM 630 C CA . LYS A 1 82 ? -5.034 12.594 6.275 1.00 91.50 82 LYS A CA 1
ATOM 631 C C . LYS A 1 82 ? -5.707 11.227 6.379 1.00 91.50 82 LYS A C 1
ATOM 633 O O . LYS A 1 82 ? -6.249 10.893 7.427 1.00 91.50 82 LYS A O 1
ATOM 638 N N . GLU A 1 83 ? -5.720 10.463 5.294 1.00 92.12 83 GLU A N 1
ATOM 639 C CA . GLU A 1 83 ? -6.282 9.116 5.302 1.00 92.12 83 GLU A CA 1
ATOM 640 C C . GLU A 1 83 ? -5.390 8.151 6.103 1.00 92.12 83 GLU A C 1
ATOM 642 O O . GLU A 1 83 ? -4.175 8.366 6.183 1.00 92.12 83 GLU A O 1
ATOM 647 N N . PRO A 1 84 ? -5.970 7.094 6.703 1.00 94.50 84 PRO A N 1
ATOM 648 C CA . PRO A 1 84 ? -5.192 6.081 7.396 1.00 94.50 84 PRO A CA 1
ATOM 649 C C . PRO A 1 84 ? -4.165 5.424 6.477 1.00 94.50 84 PRO A C 1
ATOM 651 O O . PRO A 1 84 ? -4.511 4.977 5.382 1.00 94.50 84 PRO A O 1
ATOM 654 N N . ILE A 1 85 ? -2.923 5.300 6.949 1.00 93.75 85 ILE A N 1
ATOM 655 C CA . ILE A 1 85 ? -1.943 4.449 6.273 1.00 93.75 85 ILE A CA 1
ATOM 656 C C . ILE A 1 85 ? -2.247 2.983 6.569 1.00 93.75 85 ILE A C 1
ATOM 658 O O . ILE A 1 85 ? -2.874 2.655 7.582 1.00 93.75 85 ILE A O 1
ATOM 662 N N . PHE A 1 86 ? -1.774 2.094 5.706 1.00 95.19 86 PHE A N 1
ATOM 663 C CA . PHE A 1 86 ? -2.007 0.662 5.824 1.00 95.19 86 PHE A CA 1
ATOM 664 C C . PHE A 1 86 ? -0.773 -0.032 6.397 1.00 95.19 86 PHE A C 1
ATOM 666 O O . PHE A 1 86 ? 0.365 0.321 6.092 1.00 95.19 86 PHE A O 1
ATOM 673 N N . PHE A 1 87 ? -0.993 -1.049 7.228 1.00 94.88 87 PHE A N 1
ATOM 674 C CA . PHE A 1 87 ? 0.078 -1.949 7.632 1.00 94.88 87 PHE A CA 1
ATOM 675 C C . PHE A 1 87 ? 0.407 -2.873 6.457 1.00 94.88 87 PHE A C 1
ATOM 677 O O . PHE A 1 87 ? -0.342 -3.810 6.196 1.00 94.88 87 PHE A O 1
ATOM 684 N N . GLY A 1 88 ? 1.513 -2.607 5.756 1.00 93.69 88 GLY A N 1
ATOM 685 C CA . GLY A 1 88 ? 1.880 -3.320 4.528 1.00 93.69 88 GLY A CA 1
ATOM 686 C C . GLY A 1 88 ? 2.401 -4.747 4.731 1.00 93.69 88 GLY A C 1
ATOM 687 O O . GLY A 1 88 ? 2.268 -5.572 3.830 1.00 93.69 88 GLY A O 1
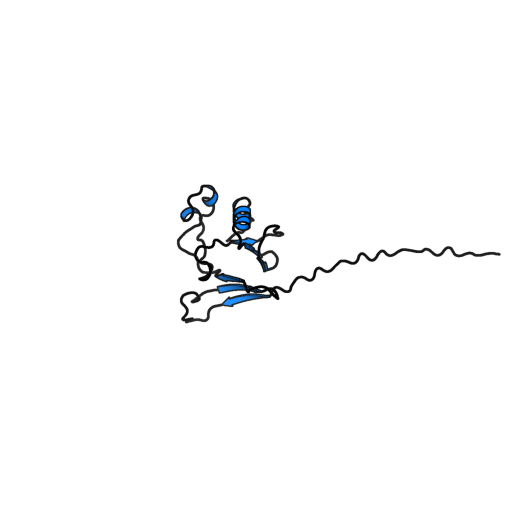ATOM 688 N N . GLY A 1 89 ? 2.953 -5.071 5.904 1.00 94.44 89 GLY A N 1
ATOM 689 C CA . GLY A 1 89 ? 3.478 -6.403 6.211 1.00 94.44 89 GLY A CA 1
ATOM 690 C C . GLY A 1 89 ? 4.578 -6.398 7.280 1.00 94.44 89 GLY A C 1
ATOM 691 O O . GLY A 1 89 ? 5.068 -5.338 7.664 1.00 94.44 89 GLY A O 1
ATOM 692 N N . PRO A 1 90 ? 4.983 -7.580 7.775 1.00 94.00 90 PRO A N 1
ATOM 693 C CA . PRO A 1 90 ? 5.921 -7.697 8.894 1.00 94.00 90 PRO A CA 1
ATOM 694 C C . PRO A 1 90 ? 7.399 -7.515 8.511 1.00 94.00 90 PRO A C 1
ATOM 696 O O . PRO A 1 90 ? 8.227 -7.339 9.398 1.00 94.00 90 PRO A O 1
ATOM 699 N N . VAL A 1 91 ? 7.747 -7.583 7.220 1.00 92.25 91 VAL A N 1
ATOM 700 C CA . VAL A 1 91 ? 9.148 -7.661 6.759 1.00 92.25 91 VAL A CA 1
ATOM 701 C C . VAL A 1 91 ? 9.893 -6.333 6.929 1.00 92.25 91 VAL A C 1
ATOM 703 O O . VAL A 1 91 ? 11.035 -6.319 7.374 1.00 92.25 91 VAL A O 1
ATOM 706 N N . ALA A 1 92 ? 9.243 -5.212 6.614 1.00 88.81 92 ALA A N 1
ATOM 707 C CA . ALA A 1 92 ? 9.833 -3.876 6.688 1.00 88.81 92 ALA A CA 1
ATOM 708 C C . ALA A 1 92 ? 8.893 -2.912 7.438 1.00 88.81 92 ALA A C 1
ATOM 710 O O . ALA A 1 92 ? 8.329 -2.004 6.831 1.00 88.81 92 ALA A O 1
ATOM 711 N N . PRO A 1 93 ? 8.700 -3.086 8.760 1.00 82.38 93 PRO A N 1
ATOM 712 C CA . PRO A 1 93 ? 7.661 -2.380 9.518 1.00 82.38 93 PRO A CA 1
ATOM 713 C C . PRO A 1 93 ? 7.895 -0.867 9.640 1.00 82.38 93 PRO A C 1
ATOM 715 O O . PRO A 1 93 ? 6.962 -0.132 9.946 1.00 82.38 93 PRO A O 1
ATOM 718 N N . GLN A 1 94 ? 9.129 -0.404 9.419 1.00 85.38 94 GLN A N 1
ATOM 719 C CA . GLN A 1 94 ? 9.479 1.023 9.383 1.00 85.38 94 GLN A CA 1
ATOM 720 C C . GLN A 1 94 ? 9.620 1.572 7.955 1.00 85.38 94 GLN A C 1
ATOM 722 O O . GLN A 1 94 ? 9.890 2.757 7.776 1.00 85.38 94 GLN A O 1
ATOM 727 N N . GLY A 1 95 ? 9.473 0.717 6.939 1.00 88.50 95 GLY A N 1
ATOM 728 C CA . GLY A 1 95 ? 9.514 1.132 5.543 1.00 88.50 95 GLY A CA 1
ATOM 729 C C . GLY A 1 95 ? 8.223 1.843 5.151 1.00 88.50 95 GLY A C 1
ATOM 730 O O . GLY A 1 95 ? 7.133 1.422 5.539 1.00 88.50 95 GLY A O 1
ATOM 731 N N . LEU A 1 96 ? 8.353 2.911 4.364 1.00 90.38 96 LEU A N 1
ATOM 732 C CA . LEU A 1 96 ? 7.221 3.564 3.719 1.00 90.38 96 LEU A CA 1
ATOM 733 C C . LEU A 1 96 ? 7.137 3.088 2.271 1.00 90.38 96 LEU A C 1
ATOM 735 O O . LEU A 1 96 ? 8.095 3.204 1.510 1.00 90.38 96 LEU A O 1
ATOM 739 N N . PHE A 1 97 ? 5.971 2.570 1.914 1.00 92.81 97 PHE A N 1
ATOM 740 C CA . PHE A 1 97 ? 5.648 2.052 0.592 1.00 92.81 97 PHE A CA 1
ATOM 741 C C . PHE A 1 97 ? 4.403 2.773 0.085 1.00 92.81 97 PHE A C 1
ATOM 743 O O . PHE A 1 97 ? 3.592 3.222 0.895 1.00 92.81 97 PHE A O 1
ATOM 750 N N . ALA A 1 98 ? 4.238 2.865 -1.232 1.00 94.00 98 ALA A N 1
ATOM 751 C CA . ALA A 1 98 ? 3.041 3.454 -1.824 1.00 94.00 98 ALA A CA 1
ATOM 752 C C . ALA A 1 98 ? 2.525 2.587 -2.965 1.00 94.00 98 ALA A C 1
ATOM 754 O O . ALA A 1 98 ? 3.278 2.234 -3.877 1.00 94.00 98 ALA A O 1
ATOM 755 N N . VAL A 1 99 ? 1.229 2.289 -2.924 1.00 94.00 99 VAL A N 1
ATOM 756 C CA . VAL A 1 99 ? 0.494 1.670 -4.022 1.00 94.00 99 VAL A CA 1
ATOM 757 C C . VAL A 1 99 ? -0.254 2.772 -4.758 1.00 94.00 99 VAL A C 1
ATOM 759 O O . VAL A 1 99 ? -1.058 3.500 -4.178 1.00 94.00 99 VAL A O 1
ATOM 762 N N . PHE A 1 100 ? -0.012 2.916 -6.055 1.00 93.81 100 PHE A N 1
ATOM 763 C CA . PHE A 1 100 ? -0.572 4.033 -6.812 1.00 93.81 100 PHE A CA 1
ATOM 764 C C . PHE A 1 100 ? -0.939 3.648 -8.239 1.00 93.81 100 PHE A C 1
ATOM 766 O O . PHE A 1 100 ? -0.416 2.684 -8.802 1.00 93.81 100 PHE A O 1
ATOM 773 N N . GLN A 1 101 ? -1.861 4.421 -8.814 1.00 93.81 101 GLN A N 1
ATOM 774 C CA . GLN A 1 101 ? -2.272 4.275 -10.208 1.00 93.81 101 GLN A CA 1
ATOM 775 C C . GLN A 1 101 ? -1.625 5.346 -11.080 1.00 93.81 101 GLN A C 1
ATOM 777 O O . GLN A 1 101 ? -1.637 6.520 -10.719 1.00 93.81 101 GLN A O 1
ATOM 782 N N . ALA A 1 102 ? -1.094 4.955 -12.234 1.00 91.75 102 ALA A N 1
ATOM 783 C CA . ALA A 1 102 ? -0.546 5.878 -13.226 1.00 91.75 102 ALA A CA 1
ATOM 784 C C . ALA A 1 102 ? -0.607 5.259 -14.629 1.00 91.75 102 ALA A C 1
ATOM 786 O O . ALA A 1 102 ? -0.530 4.044 -14.768 1.00 91.75 102 ALA A O 1
ATOM 787 N N . ASP A 1 103 ? -0.686 6.083 -15.676 1.00 88.69 103 ASP A N 1
ATOM 788 C CA . ASP A 1 103 ? -0.587 5.582 -17.058 1.00 88.69 103 ASP A CA 1
ATOM 789 C C . ASP A 1 103 ? 0.850 5.164 -17.396 1.00 88.69 103 ASP A C 1
ATOM 791 O O . ASP A 1 103 ? 1.090 4.184 -18.102 1.00 88.69 103 ASP A O 1
ATOM 795 N N . LYS A 1 104 ? 1.818 5.935 -16.889 1.00 83.19 104 LYS A N 1
ATOM 796 C CA . LYS A 1 104 ? 3.255 5.666 -16.960 1.00 83.19 104 LYS A CA 1
ATOM 797 C C . LYS A 1 104 ? 3.921 6.197 -15.701 1.00 83.19 104 LYS A C 1
ATOM 799 O O . LYS A 1 104 ? 3.586 7.284 -15.235 1.00 83.19 104 LYS A O 1
ATOM 804 N N . PHE A 1 105 ? 4.910 5.465 -15.205 1.00 84.12 105 PHE A N 1
ATOM 805 C CA . PHE A 1 105 ? 5.765 5.906 -14.113 1.00 84.12 105 PHE A CA 1
ATOM 806 C C . PHE A 1 105 ? 7.226 5.699 -14.506 1.00 84.12 105 PHE A C 1
ATOM 808 O O . PHE A 1 105 ? 7.605 4.610 -14.925 1.00 84.12 105 PHE A O 1
ATOM 815 N N . SER A 1 106 ? 8.028 6.760 -14.425 1.00 80.19 106 SER A N 1
ATOM 816 C CA . SER A 1 106 ? 9.447 6.739 -14.803 1.00 80.19 106 SER A CA 1
ATOM 817 C C . SER A 1 106 ? 10.392 6.517 -13.619 1.00 80.19 106 SER A C 1
ATOM 819 O O . SER A 1 106 ? 11.597 6.412 -13.827 1.00 80.19 106 SER A O 1
ATOM 821 N N . GLY A 1 107 ? 9.871 6.494 -12.388 1.00 84.06 107 GLY A N 1
ATOM 822 C CA . GLY A 1 107 ? 10.644 6.171 -11.189 1.00 84.06 107 GLY A CA 1
ATOM 823 C C . GLY A 1 107 ? 10.794 4.663 -10.977 1.00 84.06 107 GLY A C 1
ATOM 824 O O . GLY A 1 107 ? 10.202 3.850 -11.688 1.00 84.06 107 GLY A O 1
ATOM 825 N N . ALA A 1 108 ? 11.567 4.284 -9.961 1.00 88.81 108 ALA A N 1
ATOM 826 C CA . ALA A 1 108 ? 11.757 2.889 -9.586 1.00 88.81 108 ALA A CA 1
ATOM 827 C C . ALA A 1 108 ? 10.535 2.364 -8.810 1.00 88.81 108 ALA A C 1
ATOM 829 O O . ALA A 1 108 ? 10.347 2.641 -7.625 1.00 88.81 108 ALA A O 1
ATOM 830 N N . ALA A 1 109 ? 9.700 1.579 -9.485 1.00 91.62 109 ALA A N 1
ATOM 831 C CA . ALA A 1 109 ? 8.551 0.917 -8.885 1.00 91.62 109 ALA A CA 1
ATOM 832 C C . ALA A 1 109 ? 8.370 -0.491 -9.452 1.00 91.62 109 ALA A C 1
ATOM 834 O O . ALA A 1 109 ? 8.724 -0.773 -10.596 1.00 91.62 109 ALA A O 1
ATOM 835 N N . VAL A 1 110 ? 7.769 -1.364 -8.649 1.00 90.88 110 VAL A N 1
ATOM 836 C CA . VAL A 1 110 ? 7.369 -2.702 -9.073 1.00 90.88 110 VAL A CA 1
ATOM 837 C C . VAL A 1 110 ? 6.010 -2.602 -9.759 1.00 90.88 110 VAL A C 1
ATOM 839 O O . VAL A 1 110 ? 5.057 -2.067 -9.188 1.00 90.88 110 VAL A O 1
ATOM 842 N N . THR A 1 111 ? 5.898 -3.127 -10.979 1.00 91.38 111 THR A N 1
ATOM 843 C CA . THR A 1 111 ? 4.605 -3.201 -11.675 1.00 91.38 111 THR A CA 1
ATOM 844 C C . THR A 1 111 ? 3.794 -4.360 -11.102 1.00 91.38 111 THR A C 1
ATOM 846 O O . THR A 1 111 ? 4.177 -5.525 -11.227 1.00 91.38 111 THR A O 1
ATOM 849 N N . MET A 1 112 ? 2.666 -4.048 -10.462 1.00 90.56 112 MET A N 1
ATOM 850 C CA . MET A 1 112 ? 1.769 -5.059 -9.900 1.00 90.56 112 MET A CA 1
ATOM 851 C C . MET A 1 112 ? 0.721 -5.475 -10.926 1.00 90.56 112 MET A C 1
ATOM 853 O O . MET A 1 112 ? 0.563 -6.648 -11.220 1.00 90.56 112 MET A O 1
ATOM 857 N N . LEU A 1 113 ? 0.003 -4.519 -11.502 1.00 91.25 113 LEU A N 1
ATOM 858 C CA . LEU A 1 113 ? -0.956 -4.747 -12.584 1.0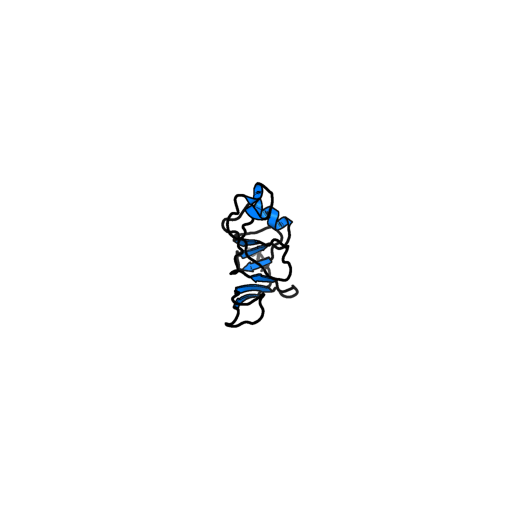0 91.25 113 LEU A CA 1
ATOM 859 C C . LEU A 1 113 ? -0.746 -3.659 -13.641 1.00 91.25 113 LEU A C 1
ATOM 861 O O . LEU A 1 113 ? -0.114 -2.645 -13.338 1.00 91.25 113 LEU A O 1
ATOM 865 N N . PRO A 1 114 ? -1.276 -3.812 -14.866 1.00 90.31 114 PRO A N 1
ATOM 866 C CA . PRO A 1 114 ? -1.300 -2.713 -15.824 1.00 90.31 114 PRO A CA 1
ATOM 867 C C . PRO A 1 114 ? -1.884 -1.441 -15.186 1.00 90.31 114 PRO A C 1
ATOM 869 O O . PRO A 1 114 ? -3.036 -1.428 -14.754 1.00 90.31 114 PRO A O 1
ATOM 872 N N . GLY A 1 115 ? -1.057 -0.396 -15.080 1.00 91.38 115 GLY A N 1
ATOM 873 C CA . GLY A 1 115 ? -1.407 0.884 -14.458 1.00 91.38 115 GLY A CA 1
ATOM 874 C C . GLY A 1 115 ? -1.405 0.917 -12.923 1.00 91.38 115 GLY A C 1
ATOM 875 O O . GLY A 1 115 ? -1.779 1.942 -12.360 1.00 91.38 115 GLY A O 1
ATOM 876 N N . LEU A 1 116 ? -0.999 -0.161 -12.238 1.00 93.00 116 LEU A N 1
ATOM 877 C CA . LEU A 1 116 ? -0.879 -0.237 -10.777 1.00 93.00 116 LEU A CA 1
ATOM 878 C C . LEU A 1 116 ? 0.556 -0.577 -10.372 1.00 93.00 116 LEU A C 1
ATOM 880 O O . LEU A 1 116 ? 1.086 -1.637 -10.721 1.00 93.00 116 LEU A O 1
ATOM 884 N N . TYR A 1 117 ? 1.146 0.293 -9.567 1.00 93.44 117 TYR A N 1
ATOM 885 C CA . TYR A 1 117 ? 2.551 0.232 -9.199 1.00 93.44 117 TYR A CA 1
ATOM 886 C C . TYR A 1 117 ? 2.726 0.225 -7.685 1.00 93.44 117 TYR A C 1
ATOM 888 O O . TYR A 1 117 ? 1.907 0.779 -6.951 1.00 93.44 117 TYR A O 1
ATOM 896 N N . LEU A 1 118 ? 3.830 -0.370 -7.239 1.00 93.62 118 LEU A N 1
ATOM 897 C CA . LEU A 1 118 ? 4.301 -0.335 -5.862 1.00 93.62 118 LEU A CA 1
ATOM 898 C C . LEU A 1 118 ? 5.675 0.334 -5.814 1.00 93.62 118 LEU A C 1
ATOM 900 O O . LEU A 1 118 ? 6.665 -0.216 -6.300 1.00 93.62 118 LEU A O 1
ATOM 904 N N . ALA A 1 119 ? 5.743 1.521 -5.219 1.00 93.94 119 ALA A N 1
ATOM 905 C CA . ALA A 1 119 ? 7.009 2.180 -4.924 1.00 93.94 119 ALA A CA 1
ATOM 906 C C . ALA A 1 119 ? 7.592 1.613 -3.624 1.00 93.94 119 ALA A C 1
ATOM 908 O O . ALA A 1 119 ? 6.926 1.611 -2.587 1.00 93.94 119 ALA A O 1
ATOM 909 N N . VAL A 1 120 ? 8.838 1.134 -3.701 1.00 89.56 120 VAL A N 1
ATOM 910 C CA . VAL A 1 120 ? 9.557 0.507 -2.574 1.00 89.56 120 VAL A CA 1
ATOM 911 C C . VAL A 1 120 ? 10.826 1.240 -2.157 1.00 89.56 120 VAL A C 1
ATOM 913 O O . VAL A 1 120 ? 11.365 0.964 -1.089 1.00 89.56 120 VAL A O 1
ATOM 916 N N . VAL A 1 121 ? 11.299 2.182 -2.976 1.00 88.19 121 VAL A N 1
ATOM 917 C CA . VAL A 1 121 ? 12.499 2.974 -2.685 1.00 88.19 121 VAL A CA 1
ATOM 918 C C . VAL A 1 121 ? 12.132 4.403 -2.272 1.00 88.19 121 VAL A C 1
ATOM 920 O O . VAL A 1 121 ? 11.207 4.972 -2.865 1.00 88.19 121 VAL A O 1
ATOM 923 N N . PRO A 1 122 ? 12.864 5.015 -1.319 1.00 87.12 122 PRO A N 1
ATOM 924 C CA . PRO A 1 122 ? 12.566 6.357 -0.810 1.00 87.12 122 PRO A CA 1
ATOM 925 C C . PRO A 1 122 ? 12.406 7.424 -1.900 1.00 87.12 122 PRO A C 1
ATOM 927 O O . PRO A 1 122 ? 11.410 8.141 -1.899 1.00 87.12 122 PRO A O 1
ATOM 930 N N . ASP A 1 123 ? 13.302 7.459 -2.889 1.00 88.50 123 ASP A N 1
ATOM 931 C CA . ASP A 1 123 ? 13.278 8.470 -3.958 1.00 88.50 123 ASP A CA 1
ATOM 932 C C . ASP A 1 123 ? 11.976 8.447 -4.774 1.00 88.50 123 ASP A C 1
ATOM 934 O O . ASP A 1 123 ? 11.457 9.487 -5.181 1.00 88.50 123 ASP A O 1
ATOM 938 N N . SER A 1 124 ? 11.413 7.255 -4.997 1.00 89.88 124 SER A N 1
ATOM 939 C CA . SER A 1 124 ? 10.151 7.117 -5.733 1.00 89.88 124 SER A CA 1
ATOM 940 C C . SER A 1 124 ? 8.961 7.555 -4.889 1.00 89.88 124 SER A C 1
ATOM 942 O O . SER A 1 124 ? 8.020 8.140 -5.419 1.00 89.88 124 SER A O 1
ATOM 944 N N . ILE A 1 125 ? 9.020 7.334 -3.575 1.00 89.44 125 ILE A N 1
ATOM 945 C CA . ILE A 1 125 ? 8.024 7.845 -2.633 1.00 89.44 125 ILE A CA 1
ATOM 946 C C . ILE A 1 125 ? 8.078 9.373 -2.582 1.00 89.44 125 ILE A C 1
ATOM 948 O O . ILE A 1 125 ? 7.042 10.019 -2.708 1.00 89.44 125 ILE A O 1
ATOM 952 N N . ASP A 1 126 ? 9.265 9.971 -2.481 1.00 87.38 126 ASP A N 1
ATOM 953 C CA . ASP A 1 126 ? 9.411 11.428 -2.504 1.00 87.38 126 ASP A CA 1
ATOM 954 C C . ASP A 1 126 ? 8.889 12.033 -3.818 1.00 87.38 126 ASP A C 1
ATOM 956 O O . ASP A 1 126 ? 8.188 13.048 -3.797 1.00 87.38 126 ASP A O 1
ATOM 960 N N . ALA A 1 127 ? 9.150 11.389 -4.961 1.00 87.25 127 ALA A N 1
ATOM 961 C CA . ALA A 1 127 ? 8.600 11.809 -6.249 1.00 87.25 127 ALA A CA 1
ATOM 962 C C . ALA A 1 127 ? 7.060 11.786 -6.264 1.00 87.25 127 ALA A C 1
ATOM 964 O O . ALA A 1 127 ? 6.436 12.748 -6.720 1.00 87.25 127 ALA A O 1
ATOM 965 N N . LEU A 1 128 ? 6.449 10.725 -5.724 1.00 88.81 128 LEU A N 1
ATOM 966 C CA . LEU A 1 128 ? 4.994 10.592 -5.614 1.00 88.81 128 LEU A CA 1
ATOM 967 C C . LEU A 1 128 ? 4.382 11.620 -4.664 1.00 88.81 128 LEU A C 1
ATOM 969 O O . LEU A 1 128 ? 3.297 12.120 -4.923 1.00 88.81 128 LEU A O 1
ATOM 973 N N . LEU A 1 129 ? 5.053 11.959 -3.568 1.00 84.94 129 LEU A N 1
ATOM 974 C CA . LEU A 1 129 ? 4.517 12.919 -2.603 1.00 84.94 129 LEU A CA 1
ATOM 975 C C . LEU A 1 129 ? 4.615 14.364 -3.107 1.00 84.94 129 LEU A C 1
ATOM 977 O O . LEU A 1 129 ? 3.775 15.187 -2.750 1.00 84.94 129 LEU A O 1
ATOM 981 N N . ASN A 1 130 ? 5.589 14.661 -3.971 1.00 84.94 130 ASN A N 1
ATOM 982 C CA . ASN A 1 130 ? 5.720 15.970 -4.613 1.00 84.94 130 ASN A CA 1
ATOM 983 C C . ASN A 1 130 ? 4.746 16.158 -5.788 1.00 84.94 130 ASN A C 1
ATOM 985 O O . ASN A 1 130 ? 4.239 17.258 -5.983 1.00 84.94 130 ASN A O 1
ATOM 989 N N . ASN A 1 131 ? 4.476 15.098 -6.557 1.00 84.00 131 ASN A N 1
ATOM 990 C CA . ASN A 1 131 ? 3.535 15.104 -7.680 1.00 84.00 131 ASN A CA 1
ATOM 991 C C . ASN A 1 131 ? 2.593 13.891 -7.584 1.00 84.00 131 ASN A C 1
ATOM 993 O O . ASN A 1 131 ? 2.781 12.908 -8.309 1.00 84.00 131 ASN A O 1
ATOM 997 N N . PRO A 1 132 ? 1.596 13.932 -6.681 1.00 81.12 132 PRO A N 1
ATOM 998 C CA . PRO A 1 132 ? 0.747 12.781 -6.426 1.00 81.12 132 PRO A CA 1
ATOM 999 C C . PRO A 1 132 ? -0.124 12.452 -7.640 1.00 81.12 132 PRO A C 1
ATOM 1001 O O . PRO A 1 132 ? -0.779 13.342 -8.193 1.00 81.12 132 PRO A O 1
ATOM 1004 N N . PRO A 1 133 ? -0.172 11.174 -8.060 1.00 81.12 133 PRO A N 1
ATOM 1005 C CA . PRO A 1 133 ? -1.115 10.744 -9.076 1.00 81.12 133 PRO A CA 1
ATOM 1006 C C . PRO A 1 133 ? -2.556 10.825 -8.540 1.00 81.12 133 PRO A C 1
ATOM 1008 O O . PRO A 1 133 ? -2.765 10.910 -7.327 1.00 81.12 133 PRO A O 1
ATOM 1011 N N . PRO A 1 134 ? -3.577 10.723 -9.414 1.00 77.38 134 PRO A N 1
ATOM 1012 C CA . PRO A 1 134 ? -4.982 10.849 -9.015 1.00 77.38 134 PRO A CA 1
ATOM 1013 C C . PRO A 1 134 ? -5.419 9.904 -7.886 1.00 77.38 134 PRO A C 1
ATOM 1015 O O . PRO A 1 134 ? -6.356 10.216 -7.154 1.00 77.38 134 PRO A O 1
ATOM 1018 N N . LYS A 1 135 ? -4.774 8.735 -7.759 1.00 81.12 135 LYS A N 1
ATOM 1019 C CA . LYS A 1 135 ? -5.020 7.764 -6.687 1.00 81.12 135 LYS A CA 1
ATOM 1020 C C . LYS A 1 135 ? -3.701 7.213 -6.156 1.00 81.12 135 LYS A C 1
ATOM 1022 O O . LYS A 1 135 ? -2.967 6.545 -6.885 1.00 81.12 135 LYS A O 1
ATOM 1027 N N . ILE A 1 136 ? -3.462 7.451 -4.872 1.00 82.19 136 ILE A N 1
ATOM 1028 C CA . ILE A 1 136 ? -2.330 6.940 -4.099 1.00 82.19 136 ILE A CA 1
ATOM 1029 C C . ILE A 1 136 ? -2.845 6.408 -2.757 1.00 82.19 136 ILE A C 1
ATOM 1031 O O . ILE A 1 136 ? -3.754 6.993 -2.154 1.00 82.19 136 ILE A O 1
ATOM 1035 N N . ARG A 1 137 ? -2.322 5.258 -2.342 1.00 77.81 137 ARG A N 1
ATOM 1036 C CA . ARG A 1 137 ? -2.650 4.558 -1.101 1.00 77.81 137 ARG A CA 1
ATOM 1037 C C . ARG A 1 137 ? -1.381 4.081 -0.412 1.00 77.81 137 ARG A C 1
ATOM 1039 O O . ARG A 1 137 ? -0.445 3.655 -1.127 1.00 77.81 137 ARG A O 1
#

pLDDT: mean 83.34, std 16.25, range [40.41, 98.25]

Radius of gyration: 23.94 Å; chains: 1; bounding box: 25×39×96 Å

Foldseek 3Di:
DDDDDDDDPDPPPPPPPPPPPPQPKDWDWDADDAPRPPPQRHRWTKIWIDGVPDDIDIFTDPAFDPAWQCRPDPDPLRVVGGGTDGQGTDPCRPFDKKWAFDCDDPDDWDCRDNRITMDRDPVSVVVCSVPPDPDMD